Protein AF-A0A835MEN9-F1 (afdb_monomer_lite)

Radius of gyration: 13.36 Å; chains: 1; bounding box: 34×28×38 Å

pLDDT: mean 80.57, std 8.14, range [48.59, 90.81]

Sequence (101 aa):
MTLRQFGIKFKKGEDDNLCSMKFSNGVLEIPPLTIQDLTEPFFRNLIAFEQYHKDCTNQFTTYASLMDSLISNTDDVAMLDHHGIIDSWLGNYEDVSLLFN

Organism: NCBI:txid261450

InterPro domains:
  IPR004158 Protein of unknown function DUF247, plant [PF03140] (2-101)
  IPR004158 Protein of unknown function DUF247, plant [PTHR31170] (2-101)

Structure (mmCIF, N/CA/C/O backbone):
data_AF-A0A835MEN9-F1
#
_entry.id   AF-A0A835MEN9-F1
#
loop_
_atom_site.group_PDB
_atom_site.id
_atom_site.type_symbol
_atom_site.label_atom_id
_atom_site.label_alt_id
_atom_site.label_comp_id
_atom_site.label_asym_id
_atom_site.label_entity_id
_atom_site.label_seq_id
_atom_site.pdbx_PDB_ins_code
_atom_site.Cartn_x
_atom_site.Cartn_y
_atom_site.Cartn_z
_atom_site.occupancy
_atom_site.B_iso_or_equiv
_atom_site.auth_seq_id
_atom_site.auth_comp_id
_atom_site.auth_asym_id
_atom_site.auth_atom_id
_atom_site.pdbx_PDB_model_num
ATOM 1 N N . MET A 1 1 ? -5.661 16.096 0.558 1.00 48.59 1 MET A N 1
ATOM 2 C CA . MET A 1 1 ? -7.120 15.956 0.324 1.00 48.59 1 MET A CA 1
ATOM 3 C C . MET A 1 1 ? -7.405 14.472 0.358 1.00 48.59 1 MET A C 1
ATOM 5 O O . MET A 1 1 ? -6.777 13.774 -0.421 1.00 48.59 1 MET A O 1
ATOM 9 N N . THR A 1 2 ? -8.275 13.989 1.244 1.00 59.12 2 THR A N 1
ATOM 10 C CA . THR A 1 2 ? -8.559 12.549 1.358 1.00 59.12 2 THR A CA 1
ATOM 11 C C . THR A 1 2 ? -9.820 12.174 0.586 1.00 59.12 2 THR A C 1
ATOM 13 O O . THR A 1 2 ? -10.796 12.928 0.569 1.00 59.12 2 THR A O 1
ATOM 16 N N . LEU A 1 3 ? -9.843 10.982 -0.019 1.00 63.38 3 LEU A N 1
ATOM 17 C CA . LEU A 1 3 ? -11.013 10.461 -0.754 1.00 63.38 3 LEU A CA 1
ATOM 18 C C . LEU A 1 3 ? -12.282 10.362 0.122 1.00 63.38 3 LEU A C 1
ATOM 20 O O . LEU A 1 3 ? -13.404 10.416 -0.381 1.00 63.38 3 LEU A O 1
ATOM 24 N N . ARG A 1 4 ? -12.112 10.320 1.448 1.00 63.94 4 ARG A N 1
ATOM 25 C CA . ARG A 1 4 ? -13.190 10.387 2.449 1.00 63.94 4 ARG A CA 1
ATOM 26 C C . ARG A 1 4 ? -14.039 11.646 2.345 1.00 63.94 4 ARG A C 1
ATOM 28 O O . ARG A 1 4 ? -15.256 11.578 2.496 1.00 63.94 4 ARG A O 1
ATOM 35 N N . GLN A 1 5 ? -13.417 12.788 2.053 1.00 67.81 5 GLN A N 1
ATOM 36 C CA . GLN 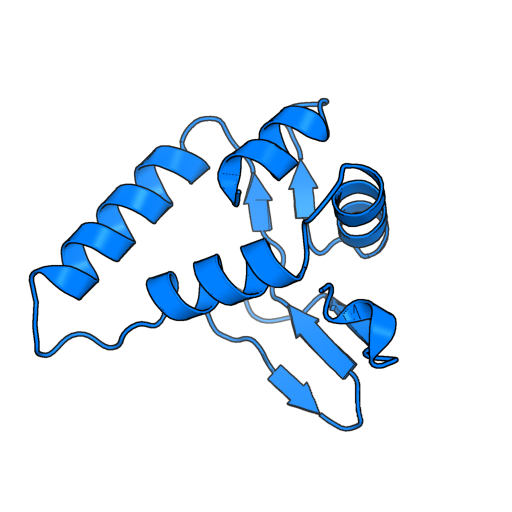A 1 5 ? -14.123 14.070 1.951 1.00 67.81 5 GLN A CA 1
ATOM 37 C C . GLN A 1 5 ? -15.115 14.103 0.779 1.00 67.81 5 GLN A C 1
ATOM 39 O O . GLN A 1 5 ? -16.010 14.943 0.756 1.00 67.81 5 GLN A O 1
ATOM 44 N N . PHE A 1 6 ? -15.001 13.155 -0.155 1.00 70.19 6 PHE A N 1
ATOM 45 C CA . PHE A 1 6 ? -15.886 13.013 -1.307 1.00 70.19 6 PHE A CA 1
ATOM 46 C C . PHE A 1 6 ? -17.065 12.051 -1.065 1.00 70.19 6 PHE A C 1
ATOM 48 O O . PHE A 1 6 ? -17.810 11.759 -1.997 1.00 70.19 6 PHE A O 1
ATOM 55 N N . GLY A 1 7 ? -17.265 11.561 0.167 1.00 76.50 7 GLY A N 1
ATOM 56 C CA . GLY A 1 7 ? -18.396 10.687 0.513 1.00 76.50 7 GLY A CA 1
ATOM 57 C C . GLY A 1 7 ? -18.267 9.250 -0.005 1.00 76.50 7 GLY A C 1
ATOM 58 O O . GLY A 1 7 ? -19.264 8.529 -0.071 1.00 76.50 7 GLY A O 1
ATOM 59 N N . ILE A 1 8 ? -17.052 8.835 -0.375 1.00 82.81 8 ILE A N 1
ATOM 60 C CA . ILE A 1 8 ? -16.750 7.472 -0.815 1.00 82.81 8 ILE A CA 1
ATOM 61 C C . ILE A 1 8 ? -16.795 6.534 0.395 1.00 82.81 8 ILE A C 1
ATOM 63 O O . ILE A 1 8 ? -16.195 6.812 1.433 1.00 82.81 8 ILE A O 1
ATOM 67 N N . LYS A 1 9 ? -17.513 5.418 0.257 1.00 83.94 9 LYS A N 1
ATOM 68 C CA . LYS A 1 9 ? -17.568 4.347 1.260 1.00 83.94 9 LYS A CA 1
ATOM 69 C C . LYS A 1 9 ? -16.534 3.277 0.944 1.00 83.94 9 LYS A C 1
ATOM 71 O O . LYS A 1 9 ? -16.272 3.00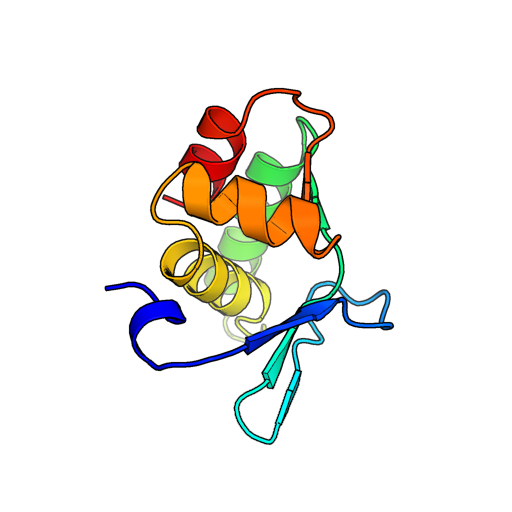8 -0.224 1.00 83.94 9 LYS A O 1
ATOM 76 N N . PHE A 1 10 ? -16.013 2.625 1.975 1.00 85.06 10 PHE A N 1
ATOM 77 C CA . PHE A 1 10 ? -15.010 1.574 1.831 1.00 85.06 10 PHE A CA 1
ATOM 78 C C . PHE A 1 10 ? -15.589 0.228 2.217 1.00 85.06 10 PHE A C 1
ATOM 80 O O . PHE A 1 10 ? -16.381 0.120 3.155 1.00 85.06 10 PHE A O 1
ATOM 87 N N . LYS A 1 11 ? -15.195 -0.799 1.477 1.00 86.88 11 LYS A N 1
ATOM 88 C CA . LYS A 1 11 ? -15.590 -2.173 1.745 1.00 86.88 11 LYS A CA 1
ATOM 89 C C . LYS A 1 11 ? -14.417 -3.095 1.440 1.00 86.88 11 LYS A C 1
ATOM 91 O O . LYS A 1 11 ? -13.671 -2.867 0.492 1.00 86.88 11 LYS A O 1
ATOM 96 N N . LYS A 1 12 ? -14.277 -4.149 2.236 1.00 86.44 12 LYS A N 1
ATOM 97 C CA . LYS A 1 12 ? -13.344 -5.236 1.954 1.00 86.44 12 LYS A CA 1
ATOM 98 C C . LYS A 1 12 ? -13.749 -5.963 0.666 1.00 86.44 12 LYS A C 1
ATOM 100 O O . LYS A 1 12 ? -14.900 -6.379 0.526 1.00 86.44 12 LYS A O 1
ATOM 105 N N . GLY A 1 13 ? -12.806 -6.091 -0.260 1.00 84.12 13 GLY A N 1
ATOM 106 C CA . GLY A 1 13 ? -12.927 -6.921 -1.454 1.00 84.12 13 GLY A CA 1
ATOM 107 C C . GLY A 1 13 ? -12.782 -8.409 -1.124 1.00 84.12 13 GLY A C 1
ATOM 108 O O . GLY A 1 13 ? -12.145 -8.778 -0.141 1.00 84.12 13 GLY A O 1
ATOM 109 N N . GLU A 1 14 ? -13.386 -9.262 -1.950 1.00 77.19 14 GLU A N 1
ATOM 110 C CA . GLU A 1 14 ? -13.335 -10.732 -1.814 1.00 77.19 14 GLU A CA 1
ATOM 111 C C . GLU A 1 14 ? -12.223 -11.380 -2.654 1.00 77.19 14 GLU A C 1
ATOM 113 O O . GLU A 1 14 ? -12.060 -12.594 -2.629 1.00 77.19 14 GLU A O 1
ATOM 118 N N . ASP A 1 15 ? -11.503 -10.583 -3.439 1.00 74.50 15 ASP A N 1
ATOM 119 C CA . ASP A 1 15 ? -10.499 -11.057 -4.385 1.00 74.50 15 ASP A CA 1
ATOM 120 C C . ASP A 1 15 ? -9.117 -11.095 -3.713 1.00 74.50 15 ASP A C 1
ATOM 122 O O . ASP A 1 15 ? -8.746 -10.164 -2.993 1.00 74.50 15 ASP A O 1
ATOM 126 N N . ASP A 1 16 ? -8.366 -12.168 -3.961 1.00 68.12 16 ASP A N 1
ATOM 127 C CA . ASP A 1 16 ? -7.007 -12.355 -3.443 1.00 68.12 16 ASP A CA 1
ATOM 128 C C . ASP A 1 16 ? -5.977 -11.527 -4.230 1.00 68.12 16 ASP A C 1
ATOM 130 O O . ASP A 1 16 ? -4.821 -11.387 -3.820 1.00 68.12 16 ASP A O 1
ATOM 134 N N . ASN A 1 17 ? -6.369 -10.970 -5.380 1.00 76.50 17 ASN A N 1
ATOM 135 C CA . ASN A 1 17 ? -5.503 -10.090 -6.142 1.00 76.50 17 ASN A CA 1
ATOM 136 C C . ASN A 1 17 ? -5.417 -8.704 -5.487 1.00 76.50 17 ASN A C 1
ATOM 138 O O . ASN A 1 17 ? -6.359 -7.917 -5.499 1.00 76.50 17 ASN A O 1
ATOM 142 N N . LEU A 1 18 ? -4.227 -8.352 -5.007 1.00 70.50 18 LEU A N 1
ATOM 143 C CA . LEU A 1 18 ? -3.940 -7.060 -4.381 1.00 70.50 18 LEU A CA 1
ATOM 144 C C . LEU A 1 18 ? -4.323 -5.845 -5.251 1.00 70.50 18 LEU A C 1
ATOM 146 O O . LEU A 1 18 ? -4.662 -4.785 -4.732 1.00 70.50 18 LEU A O 1
ATOM 150 N N . CYS A 1 19 ? -4.291 -5.991 -6.578 1.00 69.88 19 CYS A N 1
ATOM 151 C CA . CYS A 1 19 ? -4.585 -4.904 -7.514 1.00 69.88 19 CYS A CA 1
ATOM 152 C C . CYS A 1 19 ? -6.041 -4.879 -8.018 1.00 69.88 19 CYS A C 1
ATOM 154 O O . CYS A 1 19 ? -6.399 -3.983 -8.785 1.00 69.88 19 CYS A O 1
ATOM 156 N N . SER A 1 20 ? -6.912 -5.812 -7.614 1.00 78.81 20 SER A N 1
ATOM 157 C CA . SER A 1 20 ? -8.301 -5.881 -8.098 1.00 78.81 20 SER A CA 1
ATOM 158 C C . SER A 1 20 ? -9.257 -4.983 -7.303 1.00 78.81 20 SER A C 1
ATOM 160 O O . SER A 1 20 ? -10.253 -5.440 -6.736 1.00 78.81 20 SER A O 1
ATOM 162 N N . MET A 1 21 ? -8.969 -3.684 -7.265 1.00 82.88 21 MET A N 1
ATOM 163 C CA . MET A 1 21 ? -9.874 -2.694 -6.676 1.00 82.88 21 MET A CA 1
ATOM 164 C C . MET A 1 21 ? -11.082 -2.452 -7.585 1.00 82.88 21 MET A C 1
ATOM 166 O O . MET A 1 21 ? -10.947 -2.339 -8.806 1.00 82.88 21 MET A O 1
ATOM 170 N N . LYS A 1 22 ? -12.275 -2.336 -6.995 1.00 85.31 22 LYS A N 1
ATOM 171 C CA . LYS A 1 22 ? -13.520 -2.077 -7.735 1.00 85.31 22 LYS A CA 1
ATOM 172 C C . LYS A 1 22 ? -14.210 -0.853 -7.163 1.00 85.31 22 LYS A C 1
ATOM 174 O O . LYS A 1 22 ? -14.445 -0.772 -5.966 1.00 85.31 22 LYS A O 1
ATOM 179 N N . PHE A 1 23 ? -14.578 0.089 -8.023 1.00 85.06 23 PHE A N 1
ATOM 180 C CA . PHE A 1 23 ? -15.389 1.235 -7.628 1.00 85.06 23 PHE A CA 1
ATOM 181 C C . PHE A 1 23 ? -16.763 1.144 -8.284 1.00 85.06 23 PHE A C 1
ATOM 183 O O . PHE A 1 23 ? -16.876 1.148 -9.509 1.00 85.06 23 PHE A O 1
ATOM 190 N N . SER A 1 24 ? -17.816 1.056 -7.473 1.00 87.25 24 SER A N 1
ATOM 191 C CA . SER A 1 24 ? -19.194 1.029 -7.965 1.00 87.25 24 SER A CA 1
ATOM 192 C C . SER A 1 24 ? -20.136 1.717 -6.983 1.00 87.25 24 SER A C 1
ATOM 194 O O . SER A 1 24 ? -20.024 1.544 -5.773 1.00 87.25 24 SER A O 1
ATOM 196 N N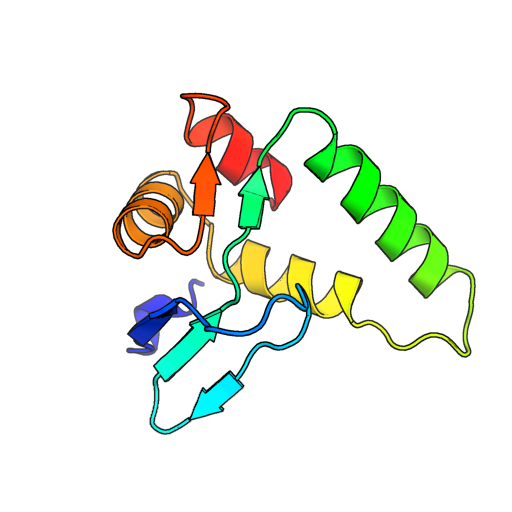 . ASN A 1 25 ? -21.062 2.535 -7.495 1.00 86.12 25 ASN A N 1
ATOM 197 C CA . ASN A 1 25 ? -22.088 3.222 -6.697 1.00 86.12 25 ASN A CA 1
ATOM 198 C C . ASN A 1 25 ? -21.547 4.002 -5.476 1.00 86.12 25 ASN A C 1
ATOM 200 O O . ASN A 1 25 ? -22.179 4.023 -4.420 1.00 86.12 25 ASN A O 1
ATOM 204 N N . GLY A 1 26 ? -20.372 4.632 -5.598 1.00 83.75 26 GLY A N 1
ATOM 205 C CA . GLY A 1 26 ? -19.750 5.377 -4.495 1.00 83.75 26 GLY A CA 1
ATOM 206 C C . GLY A 1 26 ? -19.084 4.501 -3.427 1.00 83.75 26 GLY A C 1
ATOM 207 O O . GLY A 1 26 ? -18.670 5.019 -2.392 1.00 83.75 26 GLY A O 1
ATOM 208 N N . VAL A 1 27 ? -18.977 3.192 -3.665 1.00 86.94 27 VAL A N 1
ATOM 209 C CA . VAL A 1 27 ? -18.273 2.237 -2.808 1.00 86.94 27 VAL A CA 1
ATOM 210 C C . VAL A 1 27 ? -16.986 1.810 -3.501 1.00 86.94 27 VAL A C 1
ATOM 212 O O . VAL A 1 27 ? -17.015 1.332 -4.636 1.00 86.94 27 VAL A O 1
ATOM 215 N N . LEU A 1 28 ? -15.865 1.990 -2.808 1.00 87.88 28 LEU A N 1
ATOM 216 C CA . LEU A 1 28 ? -14.562 1.473 -3.192 1.00 87.88 28 LEU A CA 1
ATOM 217 C C . LEU A 1 28 ? -14.316 0.156 -2.449 1.00 87.88 28 LEU A C 1
ATOM 219 O O . LEU A 1 28 ? -14.184 0.130 -1.224 1.00 87.88 28 LEU A O 1
ATOM 223 N N . GLU A 1 29 ? -14.291 -0.935 -3.204 1.00 88.62 29 GLU A N 1
ATOM 224 C CA . GLU A 1 29 ? -13.909 -2.257 -2.728 1.00 88.62 29 GLU A CA 1
ATOM 225 C C . GLU A 1 29 ? -12.397 -2.419 -2.866 1.00 88.62 29 GLU A C 1
ATOM 227 O O . GLU A 1 29 ? -11.857 -2.337 -3.975 1.00 88.62 29 GLU A O 1
ATOM 232 N N . ILE A 1 30 ? -11.728 -2.629 -1.734 1.00 87.06 30 ILE A N 1
ATOM 233 C CA . ILE A 1 30 ? -10.272 -2.753 -1.648 1.00 87.06 30 ILE A CA 1
ATOM 234 C C . ILE A 1 30 ? -9.950 -4.156 -1.124 1.00 87.06 30 ILE A C 1
ATOM 236 O O . ILE A 1 30 ? -10.496 -4.539 -0.082 1.00 87.06 30 ILE A O 1
ATOM 240 N N . PRO A 1 31 ? -9.117 -4.940 -1.828 1.00 84.62 31 PRO A N 1
ATOM 241 C CA . PRO A 1 31 ? -8.678 -6.236 -1.329 1.00 84.62 31 PRO A CA 1
ATOM 242 C C . PRO A 1 31 ? -7.910 -6.061 -0.007 1.00 84.62 31 PRO A C 1
ATOM 244 O O . PRO A 1 31 ? -7.222 -5.054 0.172 1.00 84.62 31 PRO A O 1
ATOM 247 N N . PRO A 1 32 ? -8.043 -7.002 0.940 1.00 85.31 32 PRO A N 1
ATOM 248 C CA . PRO A 1 32 ? -7.357 -6.903 2.219 1.00 85.31 32 PRO A CA 1
ATOM 249 C C . PRO A 1 32 ? -5.834 -6.939 2.030 1.00 85.31 32 PRO A C 1
ATOM 251 O O . PRO A 1 32 ? -5.310 -7.809 1.337 1.00 85.31 32 PRO A O 1
ATOM 254 N N . LEU A 1 33 ? -5.120 -6.028 2.687 1.00 84.56 33 LEU A N 1
ATOM 255 C CA . LEU A 1 33 ? -3.664 -5.989 2.723 1.00 84.56 33 LEU A CA 1
ATOM 256 C C . LEU A 1 33 ? -3.172 -6.252 4.145 1.00 84.56 33 LEU A C 1
ATOM 258 O O . LEU A 1 33 ? -3.409 -5.464 5.061 1.00 84.56 33 LEU A O 1
ATOM 262 N N . THR A 1 34 ? -2.413 -7.330 4.309 1.00 83.44 34 THR A N 1
ATOM 263 C CA . THR A 1 34 ? -1.646 -7.569 5.531 1.00 83.44 34 THR A CA 1
ATOM 264 C C . THR A 1 34 ? -0.322 -6.820 5.447 1.00 83.44 34 THR A C 1
ATOM 266 O O . THR A 1 34 ? 0.467 -7.038 4.524 1.00 83.44 34 THR A O 1
ATOM 269 N N . ILE A 1 35 ? -0.072 -5.940 6.414 1.00 81.19 35 ILE A N 1
ATOM 270 C CA . ILE A 1 35 ? 1.169 -5.167 6.479 1.00 81.19 35 ILE A CA 1
ATOM 271 C C . ILE A 1 35 ? 2.144 -5.865 7.426 1.00 81.19 35 ILE A C 1
ATOM 273 O O . ILE A 1 35 ? 1.832 -6.121 8.589 1.00 81.19 35 ILE A O 1
ATOM 277 N N . GLN A 1 36 ? 3.326 -6.170 6.895 1.00 80.50 36 GLN A N 1
ATOM 278 C CA . GLN A 1 36 ? 4.453 -6.809 7.570 1.00 80.50 36 GLN A CA 1
ATOM 279 C C . GLN A 1 36 ? 5.735 -6.020 7.266 1.00 80.50 36 GLN A C 1
ATOM 281 O O . GLN A 1 36 ? 5.748 -5.166 6.378 1.00 80.50 36 GLN A O 1
ATOM 286 N N . ASP A 1 37 ? 6.837 -6.359 7.937 1.00 77.62 37 ASP A N 1
ATOM 287 C CA . ASP A 1 37 ? 8.144 -5.697 7.765 1.00 77.62 37 ASP A CA 1
ATOM 288 C C . ASP A 1 37 ? 8.626 -5.648 6.302 1.00 77.62 37 ASP A C 1
ATOM 290 O O . ASP A 1 37 ? 9.347 -4.741 5.895 1.00 77.62 37 ASP A O 1
ATOM 294 N N . LEU A 1 38 ? 8.228 -6.630 5.487 1.00 81.50 38 LEU A N 1
ATOM 295 C CA . LEU A 1 38 ? 8.643 -6.741 4.087 1.00 81.50 38 LEU A CA 1
ATOM 296 C C . LEU A 1 38 ? 7.696 -6.043 3.103 1.00 81.50 38 LEU A C 1
ATOM 298 O O . LEU A 1 38 ? 8.011 -5.974 1.916 1.00 81.50 38 LEU A O 1
ATOM 302 N N . THR A 1 39 ? 6.555 -5.522 3.557 1.00 83.06 39 THR A N 1
ATOM 303 C CA . THR A 1 39 ? 5.547 -4.917 2.675 1.00 83.06 39 THR A CA 1
ATOM 304 C C . THR A 1 39 ? 6.087 -3.657 1.993 1.00 83.06 39 THR A C 1
ATOM 306 O O . THR A 1 39 ? 5.967 -3.522 0.776 1.00 83.06 39 THR A O 1
ATOM 309 N N . GLU A 1 40 ? 6.744 -2.769 2.740 1.00 83.81 4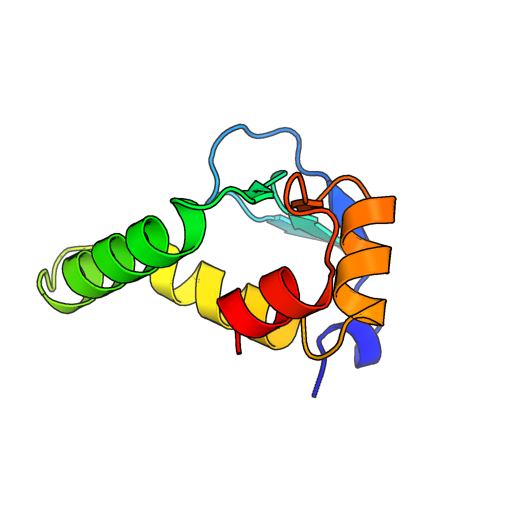0 GLU A N 1
ATOM 310 C CA . GLU A 1 40 ? 7.332 -1.524 2.220 1.00 83.81 40 GLU A CA 1
ATOM 311 C C . GLU A 1 40 ? 8.405 -1.769 1.137 1.00 83.81 40 GLU A C 1
ATOM 313 O O . GLU A 1 40 ? 8.234 -1.293 0.007 1.00 83.81 40 GLU A O 1
ATOM 318 N N . PRO A 1 41 ? 9.462 -2.573 1.385 1.00 86.69 41 PRO A N 1
ATOM 319 C CA . PRO A 1 41 ? 10.461 -2.850 0.356 1.00 86.69 41 PRO A CA 1
ATOM 320 C C . PRO A 1 41 ? 9.886 -3.636 -0.830 1.00 86.69 41 PRO A C 1
ATOM 322 O O . PRO A 1 41 ? 10.352 -3.465 -1.958 1.00 86.69 41 PRO A O 1
ATOM 325 N N . PHE A 1 42 ? 8.861 -4.469 -0.619 1.00 86.44 42 PHE A N 1
ATOM 326 C CA . PHE A 1 42 ? 8.189 -5.193 -1.697 1.00 86.44 42 PHE A CA 1
ATOM 327 C C . PHE A 1 42 ? 7.469 -4.246 -2.663 1.00 86.44 42 PHE A C 1
ATOM 329 O O . PHE A 1 42 ? 7.730 -4.296 -3.867 1.00 86.44 42 PHE A O 1
ATOM 336 N N . PHE A 1 43 ? 6.635 -3.331 -2.155 1.00 86.75 43 PHE A N 1
ATOM 337 C CA . PHE A 1 43 ? 5.962 -2.332 -2.991 1.00 86.75 43 PHE A CA 1
ATOM 338 C C . PHE A 1 43 ? 6.959 -1.422 -3.710 1.00 86.75 43 PHE A C 1
ATOM 340 O O . PHE A 1 43 ? 6.820 -1.188 -4.911 1.00 86.75 43 PHE A O 1
ATOM 347 N N . ARG A 1 44 ? 8.008 -0.965 -3.015 1.00 88.19 44 ARG A N 1
ATOM 348 C CA . ARG A 1 44 ? 9.059 -0.124 -3.606 1.00 88.19 44 ARG A CA 1
ATOM 349 C C . ARG A 1 44 ? 9.759 -0.821 -4.777 1.00 88.19 44 ARG A C 1
ATOM 351 O O . ARG A 1 44 ? 9.967 -0.205 -5.822 1.00 88.19 44 ARG A O 1
ATOM 358 N N . ASN A 1 45 ? 10.076 -2.108 -4.632 1.00 90.81 45 ASN A N 1
ATOM 359 C CA . ASN A 1 45 ? 10.694 -2.904 -5.694 1.00 90.81 45 ASN A CA 1
ATOM 360 C C . ASN A 1 45 ? 9.754 -3.119 -6.886 1.00 90.81 45 ASN A C 1
ATOM 362 O O . ASN A 1 45 ? 10.199 -3.039 -8.030 1.00 90.81 45 ASN A O 1
ATOM 366 N N . LEU A 1 46 ? 8.464 -3.360 -6.640 1.00 89.00 46 LEU A N 1
ATOM 367 C CA . LEU A 1 46 ? 7.475 -3.527 -7.707 1.00 89.00 46 LEU A CA 1
ATOM 368 C C . LEU A 1 46 ? 7.236 -2.233 -8.485 1.00 89.00 46 LEU A C 1
ATOM 370 O O . LEU A 1 46 ? 7.215 -2.261 -9.711 1.00 89.00 46 LEU A O 1
ATOM 374 N N . ILE A 1 47 ? 7.139 -1.094 -7.801 1.00 88.50 47 ILE A N 1
ATOM 375 C CA . ILE A 1 47 ? 7.023 0.218 -8.451 1.00 88.50 47 ILE A CA 1
ATOM 376 C C . ILE A 1 47 ? 8.280 0.513 -9.278 1.00 88.50 47 ILE A C 1
ATOM 378 O O . ILE A 1 47 ? 8.174 0.947 -10.422 1.00 88.50 47 ILE A O 1
ATOM 382 N N . ALA A 1 48 ? 9.475 0.233 -8.748 1.00 89.75 48 ALA A N 1
ATOM 383 C CA . ALA A 1 48 ? 10.717 0.393 -9.505 1.00 89.75 48 ALA A CA 1
ATOM 384 C C . ALA A 1 48 ? 10.751 -0.510 -10.751 1.00 89.75 48 ALA A C 1
ATOM 386 O O . ALA A 1 48 ? 11.198 -0.080 -11.816 1.00 89.75 48 ALA A O 1
ATOM 387 N N . PHE A 1 49 ? 10.244 -1.740 -10.639 1.00 89.38 49 PHE A N 1
ATOM 388 C CA . PHE A 1 49 ? 10.106 -2.661 -11.764 1.00 89.38 49 PHE A CA 1
ATOM 389 C C . PHE A 1 49 ? 9.130 -2.130 -12.827 1.00 89.38 49 PHE A C 1
ATOM 391 O O . PHE A 1 49 ? 9.481 -2.115 -14.008 1.00 89.38 49 PHE A O 1
ATOM 398 N N . GLU A 1 50 ? 7.956 -1.628 -12.425 1.00 89.56 50 GLU A N 1
ATOM 399 C CA . GLU A 1 50 ? 6.988 -0.983 -13.328 1.00 89.56 50 GLU A CA 1
ATOM 400 C C . GLU A 1 50 ? 7.598 0.231 -14.041 1.00 89.56 50 GLU A C 1
ATOM 402 O O . GLU A 1 50 ? 7.480 0.367 -15.255 1.00 89.56 50 GLU A O 1
ATOM 407 N N . GLN A 1 51 ? 8.309 1.092 -13.310 1.00 85.94 51 GLN A N 1
ATOM 408 C CA . GLN A 1 51 ? 8.943 2.289 -13.870 1.00 85.94 51 GLN A CA 1
ATOM 409 C C . GLN A 1 51 ? 10.094 1.965 -14.832 1.00 85.94 51 GLN A C 1
ATOM 411 O O . GLN A 1 51 ? 10.351 2.723 -15.770 1.00 85.94 51 GLN A O 1
ATOM 416 N N . TYR A 1 52 ? 10.798 0.853 -14.609 1.00 90.00 52 TYR A N 1
ATOM 417 C CA . TYR A 1 52 ? 11.887 0.408 -15.474 1.00 90.00 52 TYR A CA 1
ATOM 418 C C . TYR A 1 52 ? 11.372 -0.245 -16.768 1.00 90.00 52 TYR A C 1
ATOM 420 O O . TYR A 1 52 ? 11.941 -0.032 -17.844 1.00 90.00 52 TYR A O 1
ATOM 428 N N . HIS A 1 53 ? 10.276 -1.003 -16.693 1.00 87.44 53 HIS A N 1
ATOM 429 C CA . HIS A 1 53 ? 9.686 -1.706 -17.830 1.00 87.44 53 HIS A CA 1
ATOM 430 C C . HIS A 1 53 ? 8.504 -0.941 -18.437 1.00 87.44 53 HIS A C 1
ATOM 432 O O . HIS A 1 53 ? 7.374 -1.055 -17.982 1.00 87.44 53 HIS A O 1
ATOM 438 N N . LYS A 1 54 ? 8.739 -0.246 -19.558 1.00 75.81 54 LYS A N 1
ATOM 439 C CA . LYS A 1 54 ? 7.717 0.559 -20.264 1.00 75.81 54 LYS A CA 1
ATOM 440 C C . LYS A 1 54 ? 6.473 -0.210 -20.735 1.00 75.81 54 LYS A C 1
ATOM 442 O O . LYS A 1 54 ? 5.452 0.420 -20.986 1.00 75.81 54 LYS A O 1
ATOM 447 N N . ASP A 1 55 ? 6.568 -1.532 -20.863 1.00 84.00 55 ASP A N 1
ATOM 448 C CA . ASP A 1 55 ? 5.458 -2.402 -21.274 1.00 84.00 55 ASP A CA 1
ATOM 449 C C . ASP A 1 55 ? 4.659 -2.958 -20.079 1.00 84.00 55 ASP A C 1
ATOM 451 O O . ASP A 1 55 ? 3.658 -3.649 -20.272 1.00 84.00 55 ASP A O 1
ATOM 455 N N . CYS A 1 56 ? 5.082 -2.678 -18.839 1.00 81.44 56 CYS A N 1
ATOM 456 C CA . CYS A 1 56 ? 4.317 -3.037 -17.650 1.00 81.44 56 CYS A CA 1
ATOM 457 C C . CYS A 1 56 ? 3.171 -2.053 -17.411 1.00 81.44 56 CYS A C 1
ATOM 459 O O . CYS A 1 56 ? 3.272 -0.848 -17.628 1.00 81.44 56 CYS A O 1
ATOM 461 N N . THR A 1 57 ? 2.059 -2.584 -16.914 1.00 82.69 57 THR A N 1
ATOM 462 C CA . THR A 1 57 ? 0.959 -1.769 -16.401 1.00 82.69 57 THR A CA 1
ATOM 463 C C . THR A 1 57 ? 1.336 -1.179 -15.046 1.00 82.69 57 THR A C 1
ATOM 465 O O . THR A 1 57 ? 1.871 -1.906 -14.221 1.00 82.69 57 THR A O 1
ATOM 468 N N . ASN A 1 58 ? 0.979 0.080 -14.787 1.00 84.25 58 ASN A N 1
ATOM 469 C CA . ASN A 1 58 ? 1.269 0.797 -13.534 1.00 84.25 58 ASN A CA 1
ATOM 470 C C . ASN A 1 58 ? 0.321 0.407 -12.380 1.00 84.25 58 ASN A C 1
ATOM 472 O O . ASN A 1 58 ? -0.251 1.282 -11.725 1.00 84.25 58 ASN A O 1
ATOM 476 N N . GLN A 1 59 ? 0.054 -0.883 -12.185 1.00 84.62 59 GLN A N 1
ATOM 477 C CA . GLN A 1 59 ? -0.944 -1.357 -11.223 1.00 84.62 59 GLN A CA 1
ATOM 478 C C . GLN A 1 59 ? -0.519 -1.065 -9.780 1.00 84.62 59 GLN A C 1
ATOM 480 O O . GLN A 1 59 ? -1.300 -0.486 -9.025 1.00 84.62 59 GLN A O 1
ATOM 485 N N . PHE A 1 60 ? 0.726 -1.374 -9.419 1.00 85.06 60 PHE A N 1
ATOM 486 C CA . PHE A 1 60 ? 1.283 -1.136 -8.088 1.00 85.06 60 PHE A CA 1
ATOM 487 C C . PHE A 1 60 ? 1.520 0.347 -7.823 1.00 85.06 60 PHE A C 1
ATOM 489 O O . PHE A 1 60 ? 1.229 0.822 -6.729 1.00 85.06 60 PHE A O 1
ATOM 496 N N . THR A 1 61 ? 1.966 1.102 -8.828 1.00 86.44 61 THR A N 1
ATOM 497 C CA . THR A 1 61 ? 2.089 2.562 -8.725 1.00 86.44 61 THR A CA 1
ATOM 498 C C . THR A 1 61 ? 0.723 3.205 -8.470 1.00 86.44 61 THR A C 1
ATOM 500 O O . THR A 1 61 ? 0.580 4.019 -7.561 1.00 86.44 61 THR A O 1
ATOM 503 N N . THR A 1 62 ? -0.306 2.800 -9.224 1.00 86.44 62 THR A N 1
ATOM 504 C CA . THR A 1 62 ? -1.677 3.313 -9.052 1.00 86.44 62 THR A CA 1
ATOM 505 C C . THR A 1 62 ? -2.248 2.917 -7.692 1.00 86.44 62 THR A C 1
ATOM 507 O O . THR A 1 62 ? -2.884 3.740 -7.035 1.00 86.44 62 THR A O 1
ATOM 510 N N . TYR A 1 63 ? -1.996 1.683 -7.246 1.00 86.56 63 TYR A N 1
ATOM 511 C CA . TYR A 1 63 ? -2.371 1.220 -5.913 1.00 86.56 63 TYR A CA 1
ATOM 512 C C . TYR A 1 63 ? -1.729 2.076 -4.820 1.00 86.56 63 TYR A C 1
ATOM 514 O O . TYR A 1 63 ? -2.439 2.603 -3.969 1.00 86.56 63 TYR A O 1
ATOM 522 N N . ALA A 1 64 ? -0.410 2.280 -4.872 1.00 85.50 64 ALA A N 1
ATOM 523 C CA . ALA A 1 64 ? 0.305 3.080 -3.883 1.00 85.50 64 ALA A CA 1
ATOM 524 C C . ALA A 1 64 ? -0.216 4.524 -3.830 1.00 85.50 64 ALA A C 1
ATOM 526 O O . ALA A 1 64 ? -0.508 5.019 -2.748 1.00 85.50 64 ALA A O 1
ATOM 527 N N . SER A 1 65 ? -0.438 5.168 -4.982 1.00 85.06 65 SER A N 1
ATOM 528 C CA . SER A 1 65 ? -1.007 6.524 -5.031 1.00 85.06 65 SER A CA 1
ATOM 529 C C . SER A 1 65 ? -2.440 6.607 -4.490 1.00 85.06 65 SER A C 1
ATOM 531 O O . SER A 1 65 ? -2.822 7.613 -3.887 1.00 85.06 65 SER A O 1
ATOM 533 N N . LEU A 1 66 ? -3.256 5.568 -4.696 1.00 84.94 66 LEU A N 1
ATOM 534 C CA . LEU A 1 66 ? -4.593 5.495 -4.105 1.00 84.94 66 LEU A CA 1
ATOM 535 C C . LEU A 1 66 ? -4.518 5.331 -2.587 1.00 84.94 66 LEU A C 1
ATOM 537 O O . LEU A 1 66 ? -5.239 6.031 -1.882 1.00 84.94 66 LEU A O 1
ATOM 541 N N . MET A 1 67 ? -3.647 4.456 -2.085 1.00 84.25 67 MET A N 1
ATOM 542 C CA . MET A 1 67 ? -3.468 4.244 -0.646 1.00 84.25 67 MET A CA 1
ATOM 543 C C . MET A 1 67 ? -2.910 5.486 0.057 1.00 84.25 67 MET A C 1
ATOM 545 O O . MET A 1 67 ? -3.424 5.838 1.111 1.00 84.25 67 MET A O 1
ATOM 549 N N . ASP A 1 68 ? -1.970 6.205 -0.557 1.00 85.50 68 ASP A N 1
ATOM 550 C CA . ASP A 1 68 ? -1.484 7.519 -0.097 1.00 85.50 68 ASP A CA 1
ATOM 551 C C . ASP A 1 68 ? -2.634 8.544 0.013 1.00 85.50 68 ASP A C 1
ATOM 553 O O . ASP A 1 68 ? -2.843 9.206 1.029 1.00 85.50 68 ASP A O 1
ATOM 557 N N . SER A 1 69 ? -3.517 8.576 -0.992 1.00 84.00 69 SER A N 1
ATOM 558 C CA . SER A 1 69 ? -4.716 9.431 -0.975 1.00 84.00 69 SER A CA 1
ATOM 559 C C . SER A 1 69 ? -5.777 9.007 0.058 1.00 84.00 69 SER A C 1
ATOM 561 O O . SER A 1 69 ? -6.696 9.781 0.367 1.00 84.00 69 SER A O 1
ATOM 563 N N . LEU A 1 70 ? -5.707 7.766 0.551 1.00 82.00 70 LEU A N 1
ATOM 564 C CA . LEU A 1 70 ? -6.618 7.201 1.549 1.00 82.00 70 LEU A CA 1
ATOM 565 C C . LEU A 1 70 ? -6.084 7.324 2.973 1.00 82.00 70 LEU A C 1
ATOM 567 O O . LEU A 1 70 ? -6.898 7.489 3.880 1.00 82.00 70 LEU A O 1
ATOM 571 N N . ILE A 1 71 ? -4.766 7.227 3.154 1.00 83.69 71 ILE A N 1
ATOM 572 C CA . ILE A 1 71 ? -4.074 7.199 4.439 1.00 83.69 71 ILE A CA 1
ATOM 573 C C . ILE A 1 71 ? -3.278 8.491 4.588 1.00 83.69 71 ILE A C 1
ATOM 575 O O . ILE A 1 71 ? -2.096 8.548 4.272 1.00 83.69 71 ILE A O 1
ATOM 579 N N . SER A 1 72 ? -3.916 9.542 5.099 1.00 80.06 72 SER A N 1
ATOM 580 C CA . SER A 1 72 ? -3.205 10.788 5.418 1.00 80.06 72 SER A CA 1
ATOM 581 C C . SER A 1 72 ? -2.882 10.927 6.908 1.00 80.06 72 SER A C 1
ATOM 583 O O . SER A 1 72 ? -2.168 11.847 7.299 1.00 80.06 72 SER A O 1
ATOM 585 N N . ASN A 1 73 ? -3.457 10.076 7.758 1.00 79.81 73 ASN A N 1
ATOM 586 C CA . ASN A 1 73 ? -3.244 10.069 9.203 1.00 79.81 73 ASN A CA 1
ATOM 587 C C . ASN A 1 73 ? -3.562 8.683 9.795 1.00 79.81 73 ASN A C 1
ATOM 589 O O . ASN A 1 73 ? -4.077 7.789 9.122 1.00 79.81 73 ASN A O 1
ATOM 593 N N . THR A 1 74 ? -3.290 8.518 11.086 1.00 82.00 74 THR A N 1
ATOM 594 C CA . THR A 1 74 ? -3.536 7.273 11.824 1.00 82.00 74 THR A CA 1
ATOM 595 C C . THR A 1 74 ? -5.023 6.942 12.001 1.00 82.00 74 THR A C 1
ATOM 597 O O . THR A 1 74 ? -5.366 5.760 12.016 1.00 82.00 74 THR A O 1
ATOM 600 N N . ASP A 1 75 ? -5.924 7.933 12.051 1.00 82.75 75 ASP A N 1
ATOM 601 C CA . ASP A 1 75 ? -7.380 7.692 12.057 1.00 82.75 75 ASP A CA 1
ATOM 602 C C . ASP A 1 75 ? -7.835 7.052 10.738 1.00 82.75 75 ASP A C 1
ATOM 604 O O . ASP A 1 75 ? -8.794 6.267 10.683 1.00 82.75 75 ASP A O 1
ATOM 608 N N . ASP A 1 76 ? -7.131 7.366 9.649 1.00 82.56 76 ASP A N 1
ATOM 609 C CA . ASP A 1 76 ? -7.398 6.764 8.364 1.00 82.56 76 ASP A CA 1
ATOM 610 C C . ASP A 1 76 ? -7.039 5.279 8.356 1.00 82.56 76 ASP A C 1
ATOM 612 O O . ASP A 1 76 ? -7.861 4.454 7.939 1.00 82.56 76 ASP A O 1
ATOM 616 N N . VAL A 1 77 ? -5.882 4.941 8.919 1.00 82.50 77 VAL A N 1
ATOM 617 C CA . VAL A 1 77 ? -5.452 3.554 9.119 1.00 82.50 77 VAL A CA 1
ATOM 618 C C . VAL A 1 77 ? -6.435 2.798 10.010 1.00 82.50 77 VAL A C 1
ATOM 620 O O . VAL A 1 77 ? -6.916 1.740 9.610 1.00 82.50 77 VAL A O 1
ATOM 623 N N . ALA A 1 78 ? -6.810 3.360 11.163 1.00 83.25 78 ALA A N 1
ATOM 624 C CA . ALA A 1 78 ? -7.714 2.714 12.115 1.00 83.25 78 ALA A CA 1
ATOM 625 C C . ALA A 1 78 ? -9.090 2.393 11.505 1.00 83.25 78 ALA A C 1
ATOM 627 O O . ALA A 1 78 ? -9.680 1.348 11.774 1.00 83.25 78 ALA A O 1
ATOM 628 N N . MET A 1 79 ? -9.617 3.262 10.637 1.00 85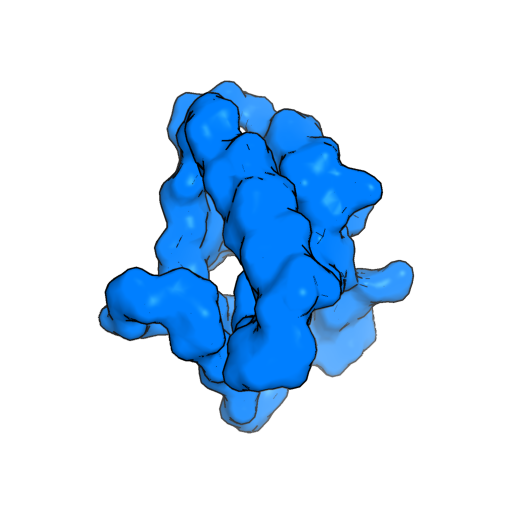.19 79 MET A N 1
ATOM 629 C CA . MET A 1 79 ? -10.874 2.978 9.940 1.00 85.19 79 MET A CA 1
ATOM 630 C C . MET A 1 79 ? -10.714 1.861 8.896 1.00 85.19 79 MET A C 1
ATOM 632 O O . MET A 1 79 ? -11.627 1.050 8.744 1.00 85.19 79 MET A O 1
ATOM 636 N N . LEU A 1 80 ? -9.598 1.807 8.163 1.00 85.25 80 LEU A N 1
ATOM 637 C CA . LEU A 1 80 ? -9.346 0.734 7.191 1.00 85.25 80 LEU A CA 1
ATOM 638 C C . LEU A 1 80 ? -9.144 -0.615 7.892 1.00 85.25 80 LEU A C 1
ATOM 640 O O . LEU A 1 80 ? -9.659 -1.626 7.413 1.00 85.25 80 LEU A O 1
ATOM 644 N N . ASP A 1 81 ? -8.486 -0.603 9.049 1.00 85.94 81 ASP A N 1
ATOM 645 C CA . ASP A 1 81 ? -8.350 -1.741 9.962 1.00 85.94 81 ASP A CA 1
ATOM 646 C C . ASP A 1 81 ? -9.722 -2.207 10.478 1.00 85.94 81 ASP A C 1
ATOM 648 O O . ASP A 1 81 ? -10.088 -3.374 10.349 1.00 85.94 81 ASP A O 1
ATOM 652 N N . HIS A 1 82 ? -10.582 -1.272 10.902 1.00 84.88 82 HIS A N 1
ATOM 653 C CA . HIS A 1 82 ? -11.958 -1.579 11.310 1.00 84.88 82 HIS A CA 1
ATOM 654 C C . HIS A 1 82 ? -12.802 -2.221 10.195 1.00 84.88 82 HIS A C 1
ATOM 656 O O . HIS A 1 82 ? -13.655 -3.067 10.465 1.00 84.88 82 HIS A O 1
ATOM 662 N N . HIS A 1 83 ? -12.573 -1.840 8.935 1.00 84.06 83 HIS A N 1
ATOM 663 C CA . HIS A 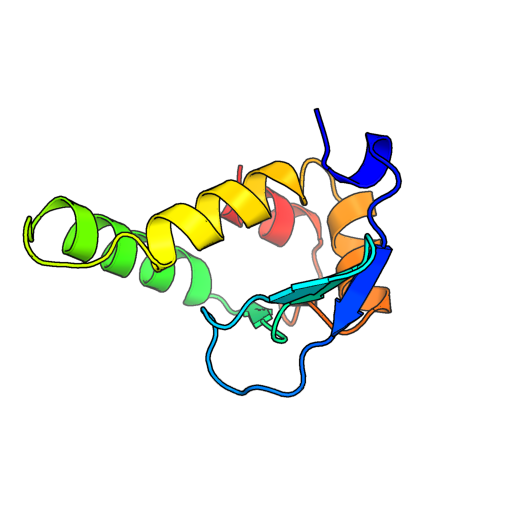1 83 ? -13.245 -2.448 7.780 1.00 84.06 83 HIS A CA 1
ATOM 664 C C . HIS A 1 83 ? -12.570 -3.751 7.312 1.00 84.06 83 HIS A C 1
ATOM 666 O O . HIS A 1 83 ? -13.037 -4.361 6.348 1.00 84.06 83 HIS A O 1
ATOM 672 N N . GLY A 1 84 ? -11.489 -4.187 7.972 1.00 83.88 84 GLY A N 1
ATOM 673 C CA . GLY A 1 84 ? -10.709 -5.374 7.619 1.00 83.88 84 GLY A CA 1
ATOM 674 C C . GLY A 1 84 ? -10.002 -5.263 6.267 1.00 83.88 84 GLY A C 1
ATOM 675 O O . GLY A 1 84 ? -9.750 -6.287 5.628 1.00 83.88 84 GLY A O 1
ATOM 676 N N . ILE A 1 85 ? -9.766 -4.031 5.804 1.00 86.50 85 ILE A N 1
ATOM 677 C CA . ILE A 1 85 ? -9.058 -3.716 4.556 1.00 86.50 85 ILE A CA 1
ATOM 678 C C . ILE A 1 85 ? -7.553 -3.711 4.802 1.00 86.50 85 ILE A C 1
ATOM 680 O O . ILE A 1 85 ? -6.796 -4.167 3.955 1.00 86.50 85 ILE A O 1
ATOM 684 N N . ILE A 1 86 ? -7.117 -3.214 5.955 1.00 85.38 86 ILE A N 1
ATOM 685 C CA . ILE A 1 86 ? -5.732 -3.335 6.402 1.00 85.38 86 ILE A CA 1
ATOM 686 C C . ILE A 1 86 ? -5.724 -4.272 7.598 1.00 85.38 86 ILE A C 1
ATOM 688 O O . ILE A 1 86 ? -6.623 -4.213 8.424 1.00 85.38 86 ILE A O 1
ATOM 692 N N . ASP A 1 87 ? -4.728 -5.142 7.662 1.00 80.81 87 ASP A N 1
ATOM 693 C CA . ASP A 1 87 ? -4.416 -5.914 8.858 1.00 80.81 87 ASP A CA 1
ATOM 694 C C . ASP A 1 87 ? -2.976 -5.584 9.252 1.00 80.81 87 ASP A C 1
ATOM 696 O O . ASP A 1 87 ? -2.014 -6.038 8.617 1.00 80.81 87 ASP A O 1
ATOM 700 N N . SER A 1 88 ? -2.823 -4.700 10.240 1.00 69.88 88 SER A N 1
ATOM 701 C CA . SER A 1 88 ? -1.511 -4.258 10.706 1.00 69.88 88 SER A CA 1
ATOM 702 C C . SER A 1 88 ? -1.007 -5.172 11.821 1.00 69.88 88 SER A C 1
ATOM 704 O O . SER A 1 88 ? -1.298 -4.961 12.998 1.00 69.88 88 SER A O 1
ATOM 706 N N . TRP A 1 89 ? -0.163 -6.141 11.467 1.00 64.75 89 TRP A N 1
ATOM 707 C CA . TRP A 1 89 ? 0.552 -6.962 12.455 1.00 64.75 89 TRP A CA 1
ATOM 708 C C . TRP A 1 89 ? 1.648 -6.182 13.196 1.00 64.75 89 TRP A C 1
ATOM 710 O O . TRP A 1 89 ? 2.188 -6.658 14.191 1.00 64.75 89 TRP A O 1
ATOM 720 N N . LEU A 1 90 ? 1.952 -4.968 12.728 1.00 58.88 90 LEU A N 1
ATOM 721 C CA . LEU A 1 90 ? 2.964 -4.068 13.281 1.00 58.88 90 LEU A CA 1
ATOM 722 C C . LEU A 1 90 ? 2.530 -3.366 14.578 1.00 58.88 90 LEU A C 1
ATOM 724 O O . LEU A 1 90 ? 3.360 -2.757 15.243 1.00 58.88 90 LEU A O 1
ATOM 728 N N . GLY A 1 91 ? 1.253 -3.437 14.970 1.00 57.69 91 GLY A N 1
ATOM 729 C CA . GLY A 1 91 ? 0.760 -2.870 16.235 1.00 57.69 91 GLY A CA 1
ATOM 730 C C . GLY A 1 91 ? 0.812 -1.337 16.346 1.00 57.69 91 GLY A C 1
ATOM 731 O O . GLY A 1 91 ? 0.308 -0.796 17.329 1.00 57.69 91 GLY A O 1
ATOM 732 N N . ASN A 1 92 ? 1.373 -0.636 15.354 1.00 70.44 92 ASN A N 1
ATOM 733 C CA . ASN A 1 92 ? 1.461 0.818 15.298 1.00 70.44 92 ASN A CA 1
ATOM 734 C C . ASN A 1 92 ? 0.898 1.357 13.973 1.00 70.44 92 ASN A C 1
ATOM 736 O O . ASN A 1 92 ? 1.403 1.067 12.888 1.00 70.44 92 ASN A O 1
ATOM 740 N N . TYR A 1 93 ? -0.150 2.173 14.068 1.00 75.38 93 TYR A N 1
ATOM 741 C CA . TYR A 1 93 ? -0.770 2.825 12.915 1.00 75.38 93 TYR A CA 1
ATOM 742 C C . TYR A 1 93 ? 0.114 3.924 12.299 1.00 75.38 93 TYR A C 1
ATOM 744 O O . TYR A 1 93 ? -0.091 4.273 11.137 1.00 75.38 93 TYR A O 1
ATOM 752 N N . GLU A 1 94 ? 1.104 4.456 13.029 1.00 73.81 94 GLU A N 1
ATOM 753 C CA . GLU A 1 94 ? 2.061 5.430 12.477 1.00 73.81 94 GLU A CA 1
ATOM 754 C C . GLU A 1 94 ? 2.946 4.804 11.397 1.00 73.81 94 GLU A C 1
ATOM 756 O O . GLU A 1 94 ? 3.100 5.389 10.328 1.00 73.81 94 GLU A O 1
ATOM 761 N N . ASP A 1 95 ? 3.453 3.590 11.625 1.00 73.38 95 ASP A N 1
ATOM 762 C CA . ASP A 1 95 ? 4.320 2.894 10.666 1.00 73.38 95 ASP A CA 1
ATOM 763 C C . ASP A 1 95 ? 3.570 2.567 9.368 1.00 73.38 95 ASP A C 1
ATOM 765 O O . ASP A 1 95 ? 4.111 2.683 8.269 1.00 73.38 95 ASP A O 1
ATOM 769 N N . VAL A 1 96 ? 2.280 2.236 9.480 1.00 73.31 96 VAL A N 1
ATOM 770 C CA . VAL A 1 96 ? 1.400 2.037 8.321 1.00 73.31 96 VAL A CA 1
ATOM 771 C C . VAL A 1 96 ? 1.170 3.343 7.562 1.00 73.31 96 VAL A C 1
ATOM 773 O O . VAL A 1 96 ? 1.175 3.344 6.333 1.00 73.31 96 VAL A O 1
ATOM 776 N N . SER A 1 97 ? 0.983 4.458 8.273 1.00 73.88 97 SER A N 1
ATOM 777 C CA . SER A 1 97 ? 0.832 5.772 7.644 1.00 73.88 97 SER A CA 1
ATOM 778 C C . SER A 1 97 ? 2.100 6.188 6.898 1.00 73.88 97 SER A C 1
ATOM 780 O O . SER A 1 97 ? 2.007 6.717 5.793 1.00 73.88 97 SER A O 1
ATOM 782 N N . LEU A 1 98 ? 3.276 5.923 7.471 1.00 75.31 98 LEU A N 1
ATOM 783 C CA . LEU A 1 98 ? 4.581 6.220 6.872 1.00 75.31 98 LEU A CA 1
ATOM 784 C C . LEU A 1 98 ? 4.929 5.318 5.682 1.00 75.31 98 LEU A C 1
ATOM 786 O O . LEU A 1 98 ? 5.799 5.663 4.892 1.00 75.31 98 LEU A O 1
ATOM 790 N N . LEU A 1 99 ? 4.277 4.164 5.537 1.00 76.94 99 LEU A N 1
ATOM 791 C CA . LEU A 1 99 ? 4.519 3.268 4.405 1.00 76.94 99 LEU A CA 1
ATOM 792 C C . LEU A 1 99 ? 4.032 3.871 3.080 1.00 76.94 99 LEU A C 1
ATOM 794 O O . LEU A 1 99 ? 4.606 3.588 2.028 1.00 76.94 99 LEU A O 1
ATOM 798 N N . PHE A 1 100 ? 2.964 4.671 3.136 1.00 72.44 100 PHE A N 1
ATOM 799 C CA . PHE A 1 100 ? 2.299 5.216 1.952 1.00 72.44 100 PHE A CA 1
ATOM 800 C C . PHE A 1 100 ? 2.509 6.724 1.742 1.00 72.44 100 PHE A C 1
ATOM 802 O O . PHE A 1 100 ? 2.316 7.154 0.609 1.00 72.44 100 PHE A O 1
ATOM 809 N N . ASN A 1 101 ? 2.928 7.481 2.769 1.00 64.75 101 ASN A N 1
ATOM 810 C CA . ASN A 1 101 ? 3.277 8.915 2.679 1.00 64.75 101 ASN A CA 1
ATOM 811 C C . ASN A 1 101 ? 4.784 9.126 2.465 1.00 64.75 101 ASN A C 1
ATOM 813 O O . ASN A 1 101 ? 5.162 9.998 1.649 1.00 64.75 101 ASN A O 1
#

Secondary structure (DSSP, 8-state):
--GGGGT-EEEE-S-S-TT--EEETTEEEE--EEE-TTHHHHHHHHHHHHHH-TTS--HHHHHHHHHHHH-SSHHHHHHHHHTTSEEETTS-HHHHHHHH-

Foldseek 3Di:
DAPVVVVAAEAEDPDPDQLPWDDDPSYIHGHADEDDPCPLVVLVVVCVVQVVDVPDDNSSVVSLQNVLNQQQDLVSVVVCVVNNNYHYPVPDSVVVSVSRD